Protein AF-A0A7G5FBU0-F1 (afdb_monomer)

Sequence (137 aa):
MTFTPPPHTMQRLDTTRAMTDPTDADSITGAHLRALREAFGMSAKDLADFLACSLRVVQRWEATTAPAWAVVELDTLTNDSLAWLEKLDQHSGTVPMWRDGFHISQDGRQLPASWWRMLVGHAMLTNPELVPEWVEP

Organism: NCBI:txid699041

pLDDT: mean 83.98, std 21.73, range [31.27, 98.38]

InterPro domains:
  IPR001387 Cro/C1-type, helix-turn-helix domain [cd0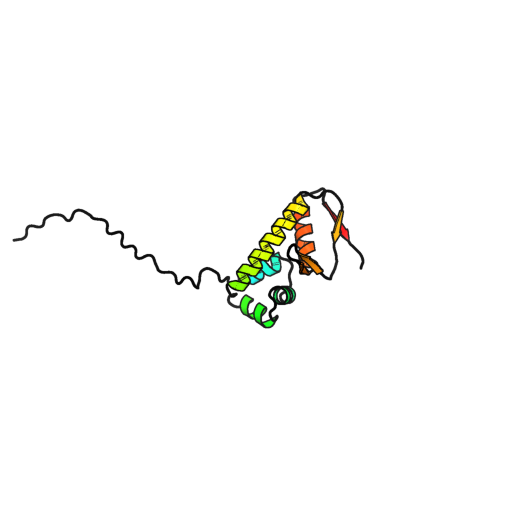0093] (33-62)
  IPR010982 Lambda repressor-like, DNA-binding domain superfamily [G3DSA:1.10.260.40] (22-88)
  IPR010982 Lambda repressor-like, DNA-binding domain superfamily [SSF47413] (28-65)

Structure (mmCIF, N/CA/C/O backbone):
data_AF-A0A7G5FBU0-F1
#
_entry.id   AF-A0A7G5FBU0-F1
#
loop_
_atom_site.group_PDB
_atom_site.id
_atom_site.type_symbol
_atom_site.label_atom_id
_atom_site.label_alt_id
_atom_site.label_comp_id
_atom_site.label_asym_id
_atom_site.label_entity_id
_atom_site.label_seq_id
_atom_site.pdbx_PDB_ins_code
_atom_site.Cartn_x
_atom_site.Cartn_y
_atom_site.Cartn_z
_atom_site.occupancy
_atom_site.B_iso_or_equiv
_atom_site.auth_seq_id
_atom_site.auth_comp_id
_atom_site.auth_asym_id
_atom_site.auth_atom_id
_atom_site.pdbx_PDB_model_num
ATOM 1 N N . MET A 1 1 ? 1.807 61.536 48.296 1.00 41.16 1 MET A N 1
ATOM 2 C CA . MET A 1 1 ? 2.682 62.110 47.253 1.00 41.16 1 MET A CA 1
ATOM 3 C C . MET A 1 1 ? 3.624 61.009 46.815 1.00 41.16 1 MET A C 1
ATOM 5 O O . MET A 1 1 ? 4.317 60.447 47.651 1.00 41.16 1 MET A O 1
ATOM 9 N N . THR A 1 2 ? 3.509 60.622 45.552 1.00 34.88 2 THR A N 1
ATOM 10 C CA . THR A 1 2 ? 4.061 59.399 44.959 1.00 34.88 2 THR A CA 1
ATOM 11 C C . THR A 1 2 ? 5.344 59.742 44.213 1.00 34.88 2 THR A C 1
ATOM 13 O O . THR A 1 2 ? 5.363 60.739 43.494 1.00 34.88 2 THR A O 1
ATOM 16 N N . PHE A 1 3 ? 6.385 58.919 44.335 1.00 31.27 3 PHE A N 1
ATOM 17 C CA . PHE A 1 3 ? 7.497 58.928 43.388 1.00 31.27 3 PHE A CA 1
ATOM 18 C C . PHE A 1 3 ? 7.881 57.484 43.057 1.00 31.27 3 PHE A C 1
ATOM 20 O O . PHE A 1 3 ? 8.255 56.706 43.932 1.00 31.27 3 PHE A O 1
ATOM 27 N N . THR A 1 4 ? 7.704 57.136 41.787 1.00 40.53 4 THR A N 1
ATOM 28 C CA . THR A 1 4 ? 7.900 55.809 41.196 1.00 40.53 4 THR A CA 1
ATOM 29 C C . THR A 1 4 ? 9.234 55.802 40.445 1.00 40.53 4 THR A C 1
ATOM 31 O O . THR A 1 4 ? 9.440 56.708 39.637 1.00 40.53 4 THR A O 1
ATOM 34 N N . PRO A 1 5 ? 10.128 54.814 40.623 1.00 38.09 5 PRO A N 1
ATOM 35 C CA . PRO A 1 5 ? 11.206 54.564 39.671 1.00 38.09 5 PRO A CA 1
ATOM 36 C C . PRO A 1 5 ? 10.755 53.558 38.587 1.00 38.09 5 PRO A C 1
ATOM 38 O O . PRO A 1 5 ? 9.865 52.742 38.842 1.00 38.09 5 PRO A O 1
ATOM 41 N N . PRO A 1 6 ? 11.329 53.598 37.369 1.00 34.88 6 PRO A N 1
ATOM 42 C CA . PRO A 1 6 ? 10.873 52.769 36.258 1.00 34.88 6 PRO A CA 1
ATOM 43 C C . PRO A 1 6 ? 11.357 51.319 36.426 1.00 34.88 6 PRO A C 1
ATOM 45 O O . PRO A 1 6 ? 12.521 51.107 36.777 1.00 34.88 6 PRO A O 1
ATOM 48 N N . PRO A 1 7 ? 10.529 50.298 36.146 1.00 38.50 7 PRO A N 1
ATOM 49 C CA . PRO A 1 7 ? 11.031 48.939 36.069 1.00 38.50 7 PRO A CA 1
ATOM 50 C C . PRO A 1 7 ? 11.778 48.770 34.744 1.00 38.50 7 PRO A C 1
ATOM 52 O O . PRO A 1 7 ? 11.190 48.819 33.664 1.00 38.50 7 PRO A O 1
ATOM 55 N N . HIS A 1 8 ? 13.092 48.561 34.831 1.00 37.12 8 HIS A N 1
ATOM 56 C CA . HIS A 1 8 ? 13.850 47.978 33.736 1.00 37.12 8 HIS A CA 1
ATOM 57 C C . HIS A 1 8 ? 13.212 46.636 33.375 1.00 37.12 8 HIS A C 1
ATOM 59 O O . HIS A 1 8 ? 13.109 45.738 34.212 1.00 37.12 8 HIS A O 1
ATOM 65 N N . THR A 1 9 ? 12.771 46.532 32.125 1.00 39.50 9 THR A N 1
ATOM 66 C CA . THR A 1 9 ? 12.298 45.317 31.471 1.00 39.50 9 THR A CA 1
ATOM 67 C C . THR A 1 9 ? 13.347 44.214 31.604 1.00 39.50 9 THR A C 1
ATOM 69 O O . THR A 1 9 ? 14.239 44.087 30.772 1.00 39.50 9 THR A O 1
ATOM 72 N N . MET A 1 10 ? 13.245 43.393 32.646 1.00 34.38 10 MET A N 1
ATOM 73 C CA . MET A 1 10 ? 13.740 42.028 32.580 1.00 34.38 10 MET A CA 1
ATOM 74 C C . MET A 1 10 ? 12.618 41.204 31.964 1.00 34.38 10 MET A C 1
ATOM 76 O O . MET A 1 10 ? 11.625 40.903 32.625 1.00 34.38 10 MET A O 1
ATOM 80 N N . GLN A 1 11 ? 12.762 40.883 30.677 1.00 42.69 11 GLN A N 1
ATOM 81 C CA . GLN A 1 11 ? 12.019 39.799 30.046 1.00 42.69 11 GLN A CA 1
ATOM 82 C C . GLN A 1 11 ? 12.241 38.536 30.884 1.00 42.69 11 GLN A C 1
ATOM 84 O O . GLN A 1 11 ? 13.253 37.850 30.752 1.00 42.69 11 GLN A O 1
ATOM 89 N N . ARG A 1 12 ? 11.282 38.218 31.755 1.00 32.84 12 ARG A N 1
ATOM 90 C CA . ARG A 1 12 ? 11.051 36.830 32.121 1.00 32.84 12 ARG A CA 1
ATOM 91 C C . ARG A 1 12 ? 10.601 36.147 30.841 1.00 32.84 12 ARG A C 1
ATOM 93 O O . ARG A 1 12 ? 9.551 36.468 30.292 1.00 32.84 12 ARG A O 1
ATOM 100 N N . LEU A 1 13 ? 11.431 35.235 30.351 1.00 34.69 13 LEU A N 1
ATOM 101 C CA . LEU A 1 13 ? 10.971 34.137 29.521 1.00 34.69 13 LEU A CA 1
ATOM 102 C C . LEU A 1 13 ? 9.968 33.358 30.374 1.00 34.69 13 LEU A C 1
ATOM 104 O O . LEU A 1 13 ? 10.341 32.405 31.059 1.00 34.69 13 LEU A O 1
ATOM 108 N N . ASP A 1 14 ? 8.707 33.787 30.366 1.00 34.66 14 ASP A N 1
ATOM 109 C CA . ASP A 1 14 ? 7.595 32.945 30.774 1.00 34.66 14 ASP A CA 1
ATOM 110 C C . ASP A 1 14 ? 7.507 31.831 29.734 1.00 34.66 14 ASP A C 1
ATOM 112 O O . ASP A 1 14 ? 6.760 31.860 28.761 1.00 34.66 14 ASP A O 1
ATOM 116 N N . THR A 1 15 ? 8.363 30.836 29.951 1.00 45.75 15 THR A N 1
ATOM 117 C CA . THR A 1 15 ? 8.292 29.517 29.348 1.00 45.75 15 THR A CA 1
ATOM 118 C C . THR A 1 15 ? 7.085 28.827 29.964 1.00 45.75 15 THR A C 1
ATOM 120 O O . THR A 1 15 ? 7.207 27.870 30.719 1.00 45.75 15 THR A O 1
ATOM 123 N N . THR A 1 16 ? 5.885 29.294 29.636 1.00 40.53 16 THR A N 1
ATOM 124 C CA . THR A 1 16 ? 4.743 28.387 29.561 1.00 40.53 16 THR A CA 1
ATOM 125 C C . THR A 1 16 ? 4.838 27.719 28.202 1.00 40.53 16 THR A C 1
ATOM 127 O O . THR A 1 16 ? 4.106 28.003 27.260 1.00 40.53 16 THR A O 1
ATOM 130 N N . ARG A 1 17 ? 5.828 26.822 28.102 1.00 38.44 17 ARG A N 1
ATOM 131 C CA . ARG A 1 17 ? 5.814 25.741 27.128 1.00 38.44 17 ARG A CA 1
ATOM 132 C C . ARG A 1 17 ? 4.491 25.037 27.387 1.00 38.44 17 ARG A C 1
ATOM 134 O O . ARG A 1 17 ? 4.332 24.426 28.441 1.00 38.44 17 ARG A O 1
ATOM 141 N N . ALA A 1 18 ? 3.530 25.227 26.485 1.00 43.53 18 ALA A N 1
ATOM 142 C CA . ALA A 1 18 ? 2.346 24.396 26.434 1.00 43.53 18 ALA A CA 1
ATOM 143 C C . ALA A 1 18 ? 2.863 22.960 26.456 1.00 43.53 18 ALA A C 1
ATOM 145 O O . ALA A 1 18 ? 3.554 22.511 25.542 1.00 43.53 18 ALA A O 1
ATOM 146 N N . MET A 1 19 ? 2.659 22.311 27.594 1.00 37.72 19 MET A N 1
ATOM 147 C CA . MET A 1 19 ? 2.971 20.918 27.801 1.00 37.72 19 MET A CA 1
ATOM 148 C C . MET A 1 19 ? 1.884 20.173 27.036 1.00 37.72 19 MET A C 1
ATOM 150 O O . MET A 1 19 ? 0.861 19.803 27.598 1.00 37.72 19 MET A O 1
ATOM 154 N N . THR A 1 20 ? 2.055 20.085 25.716 1.00 43.06 20 THR A N 1
ATOM 155 C CA . THR A 1 20 ? 1.389 19.074 24.905 1.00 43.06 20 THR A CA 1
ATOM 156 C C . THR A 1 20 ? 1.778 17.740 25.510 1.00 43.06 20 THR A C 1
ATOM 158 O O . THR A 1 20 ? 2.958 17.386 25.547 1.00 43.06 20 THR A O 1
ATOM 161 N N . ASP A 1 21 ? 0.778 17.072 26.066 1.00 36.69 21 ASP A N 1
ATOM 162 C CA . ASP A 1 21 ? 0.826 15.673 26.446 1.00 36.69 21 ASP A CA 1
ATOM 163 C C . ASP A 1 21 ? 1.511 14.884 25.307 1.00 36.69 21 ASP A C 1
ATOM 165 O O . ASP A 1 21 ? 1.069 14.982 24.158 1.00 36.69 21 ASP A O 1
ATOM 169 N N . PRO A 1 22 ? 2.618 14.161 25.559 1.00 42.47 22 PRO A N 1
ATOM 170 C CA . PRO A 1 22 ? 3.365 13.450 24.519 1.00 42.47 22 PRO A CA 1
ATOM 171 C C . PRO A 1 22 ? 2.590 12.268 23.909 1.00 42.47 22 PRO A C 1
ATOM 173 O O . PRO A 1 22 ? 3.140 11.533 23.098 1.00 42.47 22 PRO A O 1
ATOM 176 N N . THR A 1 23 ? 1.322 12.081 24.278 1.00 45.81 23 THR A N 1
ATOM 177 C CA . THR A 1 23 ? 0.481 10.971 23.823 1.00 45.81 23 THR A CA 1
ATOM 178 C C . THR A 1 23 ? -0.312 11.284 22.538 1.00 45.81 23 THR A C 1
ATOM 180 O O . THR A 1 23 ? -0.803 10.361 21.895 1.00 45.81 23 THR A O 1
ATOM 183 N N . ASP A 1 24 ? -0.402 12.555 22.119 1.00 45.69 24 ASP A N 1
ATOM 184 C CA . ASP A 1 24 ? -1.209 12.985 20.954 1.00 45.69 24 ASP A CA 1
ATOM 185 C C . ASP A 1 24 ? -0.414 13.154 19.643 1.00 45.69 24 ASP A C 1
ATOM 187 O O . ASP A 1 24 ? -1.004 13.378 18.587 1.00 45.69 24 ASP A O 1
ATOM 191 N N . ALA A 1 25 ? 0.918 13.051 19.679 1.00 51.44 25 ALA A N 1
ATOM 192 C CA . ALA A 1 25 ? 1.768 13.412 18.540 1.00 51.44 25 ALA A CA 1
ATOM 193 C C . ALA A 1 25 ? 1.814 12.371 17.402 1.00 51.44 25 ALA A C 1
ATOM 195 O O . ALA A 1 25 ? 2.187 12.728 16.289 1.00 51.44 25 ALA A O 1
ATOM 196 N N . ASP A 1 26 ? 1.380 11.130 17.647 1.00 68.94 26 ASP A N 1
ATOM 197 C CA . ASP A 1 26 ? 1.646 10.008 16.732 1.00 68.94 26 ASP A CA 1
ATOM 198 C C . ASP A 1 26 ? 0.379 9.311 16.206 1.00 68.94 26 ASP A C 1
ATOM 200 O O . ASP A 1 26 ? 0.466 8.285 15.540 1.00 68.94 26 ASP A O 1
ATOM 204 N N . SER A 1 27 ? -0.821 9.825 16.497 1.00 78.81 27 SER A N 1
ATOM 205 C CA . SER A 1 27 ? -2.075 9.258 15.975 1.00 78.81 27 SER A CA 1
ATOM 206 C C . SER A 1 27 ? -2.543 9.995 14.716 1.00 78.81 27 SER A C 1
ATOM 208 O O . SER A 1 27 ? -2.529 11.224 14.665 1.00 78.81 27 SER A O 1
ATOM 210 N N . ILE A 1 28 ? -2.985 9.260 13.689 1.00 92.06 28 ILE A N 1
ATOM 211 C CA . ILE A 1 28 ? -3.581 9.855 12.481 1.00 92.06 28 ILE A CA 1
ATOM 212 C C . ILE A 1 28 ? -5.100 9.710 12.483 1.00 92.06 28 ILE A C 1
ATOM 214 O O . ILE A 1 28 ? -5.664 8.748 13.017 1.00 92.06 28 ILE A O 1
ATOM 218 N N . THR A 1 29 ? -5.777 10.658 11.835 1.00 95.94 29 THR A N 1
ATOM 219 C CA . THR A 1 29 ? -7.226 10.582 11.631 1.00 95.94 29 THR A CA 1
ATOM 220 C C . THR A 1 29 ? -7.585 9.380 10.762 1.00 95.94 29 THR A C 1
ATOM 222 O O . THR A 1 29 ? -6.811 8.947 9.907 1.00 95.94 29 THR A O 1
ATOM 225 N N . GLY A 1 30 ? -8.798 8.860 10.929 1.00 96.25 30 GLY A N 1
ATOM 226 C CA . GLY A 1 30 ? -9.287 7.746 10.124 1.00 96.25 30 GLY A CA 1
ATOM 227 C C . GLY A 1 30 ? -9.325 8.041 8.622 1.00 96.25 30 GLY A C 1
ATOM 228 O O . GLY A 1 30 ? -9.014 7.171 7.810 1.00 96.25 30 GLY A O 1
ATOM 229 N N . ALA A 1 31 ? -9.607 9.292 8.244 1.00 96.75 31 ALA A N 1
ATOM 230 C CA . ALA A 1 31 ? -9.543 9.735 6.853 1.00 96.75 31 ALA A CA 1
ATOM 231 C C . ALA A 1 31 ? -8.112 9.676 6.291 1.00 96.75 31 ALA A C 1
ATOM 233 O O . ALA A 1 31 ? -7.921 9.234 5.160 1.00 96.75 31 ALA A O 1
ATOM 234 N N . HIS A 1 32 ? -7.112 10.071 7.087 1.00 96.00 32 HIS A N 1
ATOM 235 C CA . HIS A 1 32 ? -5.704 9.951 6.710 1.00 96.00 32 HIS A CA 1
ATOM 236 C C . HIS A 1 32 ? -5.321 8.471 6.552 1.00 96.00 32 HIS A C 1
ATOM 238 O O . HIS A 1 32 ? -4.800 8.090 5.506 1.00 96.00 32 HIS A O 1
ATOM 244 N N . LEU A 1 33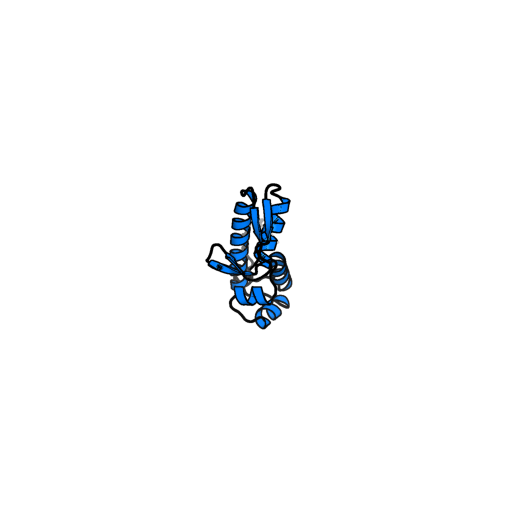 ? -5.656 7.618 7.529 1.00 96.94 33 LEU A N 1
ATOM 245 C CA . LEU A 1 33 ? -5.404 6.173 7.459 1.00 96.94 33 LEU A CA 1
ATOM 246 C C . LEU A 1 33 ? -5.967 5.561 6.169 1.00 96.94 33 LEU A C 1
ATOM 248 O O . LEU A 1 33 ? -5.272 4.833 5.460 1.00 96.94 33 LEU A O 1
ATOM 252 N N . ARG A 1 34 ? -7.222 5.888 5.854 1.00 98.06 34 ARG A N 1
ATOM 253 C CA . ARG A 1 34 ? -7.894 5.415 4.646 1.00 98.06 34 ARG A CA 1
ATOM 254 C C . ARG A 1 34 ? -7.186 5.875 3.375 1.00 98.06 34 ARG A C 1
ATOM 256 O O . ARG A 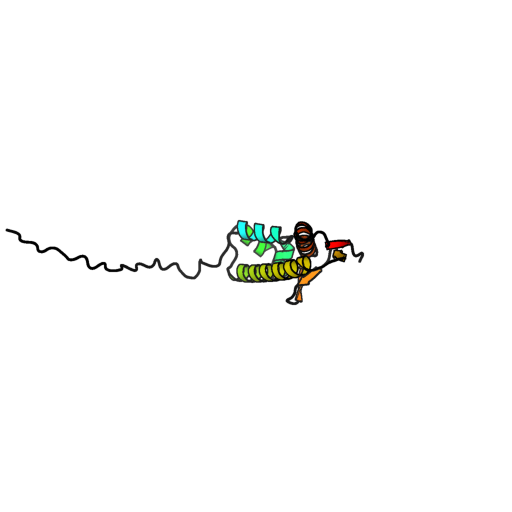1 34 ? -7.008 5.070 2.464 1.00 98.06 34 ARG A O 1
ATOM 263 N N . ALA A 1 35 ? -6.777 7.141 3.321 1.00 96.88 35 ALA A N 1
ATOM 264 C CA . ALA A 1 35 ? -6.057 7.686 2.178 1.00 96.88 35 ALA A CA 1
ATOM 265 C C . ALA A 1 35 ? -4.712 6.976 1.964 1.00 96.88 35 ALA A C 1
ATOM 267 O O . ALA A 1 35 ? -4.422 6.579 0.839 1.00 96.88 35 ALA A O 1
ATOM 268 N N . LEU A 1 36 ? -3.932 6.742 3.028 1.00 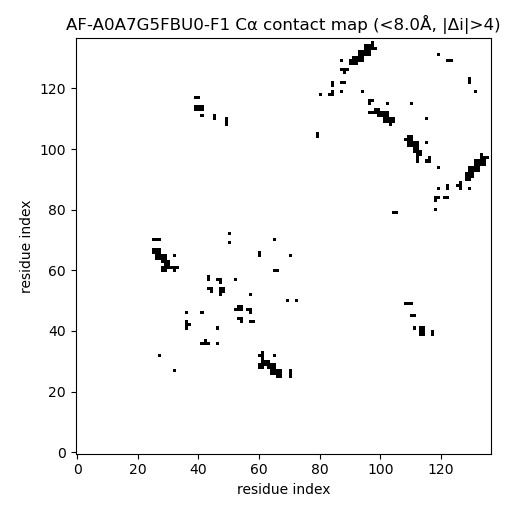95.56 36 LEU A N 1
ATOM 269 C CA . LEU A 1 36 ? -2.676 5.984 2.940 1.00 95.56 36 LEU A CA 1
ATOM 270 C C . LEU A 1 36 ? -2.917 4.560 2.445 1.00 95.56 36 LEU A C 1
ATOM 272 O O . LEU A 1 36 ? -2.256 4.104 1.516 1.00 95.56 36 LEU A O 1
ATOM 276 N N . ARG A 1 37 ? -3.909 3.866 3.011 1.00 97.12 37 ARG A N 1
ATOM 277 C CA . ARG A 1 37 ? -4.264 2.511 2.584 1.00 97.12 37 ARG A CA 1
ATOM 278 C C . ARG A 1 37 ? -4.579 2.441 1.089 1.00 97.12 37 ARG A C 1
ATOM 280 O O . ARG A 1 37 ? -4.101 1.549 0.390 1.00 97.12 37 ARG A O 1
ATOM 287 N N . GLU A 1 38 ? -5.422 3.352 0.613 1.00 97.69 38 GLU A N 1
ATOM 288 C CA . GLU A 1 38 ? -5.830 3.401 -0.791 1.00 97.69 38 GLU A CA 1
ATOM 289 C C . GLU A 1 38 ? -4.659 3.799 -1.699 1.00 97.69 38 GLU A C 1
ATOM 291 O O . GLU A 1 38 ? -4.506 3.210 -2.768 1.00 97.69 38 GLU A O 1
ATOM 296 N N . ALA A 1 39 ? -3.784 4.705 -1.247 1.00 95.44 39 ALA A N 1
ATOM 297 C CA . ALA A 1 39 ? -2.553 5.065 -1.948 1.00 95.44 39 ALA A CA 1
ATOM 298 C C . ALA A 1 39 ? -1.596 3.871 -2.102 1.00 95.44 39 ALA A C 1
ATOM 300 O O . ALA A 1 39 ? -0.980 3.720 -3.152 1.00 95.44 39 ALA A O 1
ATOM 301 N N . PHE A 1 40 ? -1.538 2.969 -1.118 1.00 95.38 40 PHE A N 1
ATOM 302 C CA . PHE A 1 40 ? -0.785 1.715 -1.223 1.00 95.38 40 PHE A CA 1
ATOM 303 C C . PHE A 1 40 ? -1.470 0.637 -2.078 1.00 95.38 40 PHE A C 1
ATOM 305 O O . PHE A 1 40 ? -0.956 -0.473 -2.199 1.00 95.38 40 PHE A O 1
ATOM 312 N N . GLY A 1 41 ? -2.636 0.919 -2.669 1.00 95.75 41 GLY A N 1
ATOM 313 C CA . GLY A 1 41 ? -3.395 -0.057 -3.450 1.00 95.75 41 GLY A CA 1
ATOM 314 C C . GLY A 1 41 ? -3.992 -1.186 -2.603 1.00 95.75 41 GLY A C 1
ATOM 315 O O . GLY A 1 41 ? -4.273 -2.262 -3.129 1.00 95.75 41 GLY A O 1
ATOM 316 N N . MET A 1 42 ? -4.175 -0.979 -1.298 1.00 97.12 42 MET A N 1
ATOM 317 C CA . MET A 1 42 ? -4.632 -2.009 -0.364 1.00 97.12 42 MET A CA 1
ATOM 318 C C . MET A 1 42 ? -6.139 -1.907 -0.095 1.00 97.12 42 MET A C 1
ATOM 320 O O . MET A 1 42 ? -6.702 -0.822 0.083 1.00 97.12 42 MET A O 1
ATOM 324 N N . SER A 1 43 ? -6.815 -3.050 0.014 1.00 97.50 43 SER A N 1
ATOM 325 C CA . SER A 1 43 ? -8.150 -3.113 0.610 1.00 97.50 43 SER A CA 1
ATOM 326 C C . SER A 1 43 ? -8.069 -3.004 2.137 1.00 97.50 43 SER A C 1
ATOM 328 O O . SER A 1 43 ? -7.021 -3.237 2.742 1.00 97.50 43 SER A O 1
ATOM 330 N N . ALA A 1 44 ? -9.187 -2.688 2.799 1.00 97.81 44 ALA A N 1
ATOM 331 C CA . ALA A 1 44 ? -9.249 -2.684 4.267 1.00 97.81 44 ALA A CA 1
ATOM 332 C C . ALA A 1 44 ? -8.887 -4.049 4.877 1.00 97.81 44 ALA A C 1
ATOM 334 O O . ALA A 1 44 ? -8.376 -4.103 5.994 1.00 97.81 44 ALA A O 1
ATOM 335 N N . LYS A 1 45 ? -9.131 -5.145 4.143 1.00 97.69 45 LYS A N 1
ATOM 336 C CA . LYS A 1 45 ? -8.720 -6.485 4.560 1.00 97.69 45 LYS A CA 1
ATOM 337 C C . LYS A 1 45 ? -7.202 -6.640 4.473 1.00 97.69 45 LYS A C 1
ATOM 339 O O . LYS A 1 45 ? -6.612 -7.098 5.440 1.00 97.69 45 LYS A O 1
ATOM 344 N N . ASP A 1 46 ? -6.586 -6.206 3.376 1.00 97.25 46 ASP A N 1
ATOM 345 C CA . ASP A 1 46 ? -5.131 -6.309 3.207 1.00 97.25 46 ASP A CA 1
ATOM 346 C C . ASP A 1 46 ? -4.394 -5.509 4.284 1.00 97.25 46 ASP A C 1
ATOM 348 O O . ASP A 1 46 ? -3.410 -5.982 4.842 1.00 97.25 46 ASP A O 1
ATOM 352 N N . LEU A 1 47 ? -4.894 -4.314 4.629 1.00 96.94 47 LEU A N 1
ATOM 353 C CA . LEU A 1 47 ? -4.314 -3.531 5.721 1.00 96.94 47 LEU A CA 1
ATOM 354 C C . LEU A 1 47 ? -4.481 -4.229 7.075 1.00 96.94 47 LEU A C 1
ATOM 356 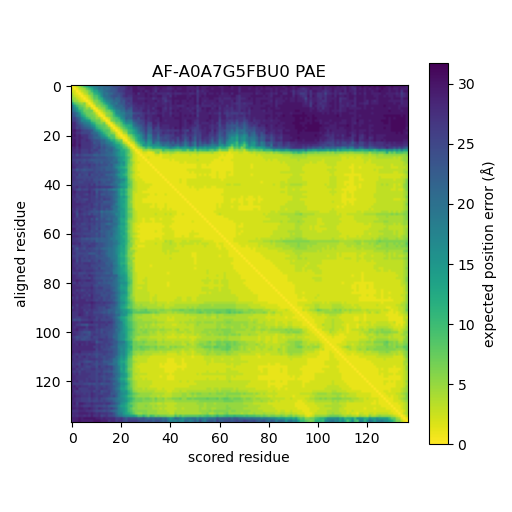O O . LEU A 1 47 ? -3.582 -4.179 7.909 1.00 96.94 47 LEU A O 1
ATOM 360 N N . ALA A 1 48 ? -5.622 -4.879 7.308 1.00 97.31 48 ALA A N 1
ATOM 361 C CA . ALA A 1 48 ? -5.846 -5.635 8.534 1.00 97.31 48 ALA A CA 1
ATOM 362 C C . ALA A 1 48 ? -4.878 -6.822 8.644 1.00 97.31 48 ALA A C 1
ATOM 364 O O . ALA A 1 48 ? -4.282 -7.014 9.702 1.00 97.31 48 ALA A O 1
ATOM 365 N N . ASP A 1 49 ? -4.680 -7.558 7.546 1.00 95.12 49 ASP A N 1
ATOM 366 C CA . ASP A 1 49 ? -3.720 -8.659 7.469 1.00 95.12 49 ASP A CA 1
ATOM 367 C C . ASP A 1 49 ? -2.284 -8.147 7.708 1.00 95.12 49 ASP A C 1
ATOM 369 O O . ASP A 1 49 ? -1.558 -8.719 8.519 1.00 95.12 49 ASP A O 1
ATOM 373 N N . PHE A 1 50 ? -1.901 -7.027 7.081 1.00 94.56 50 PHE A N 1
ATOM 374 C CA . PHE A 1 50 ? -0.590 -6.386 7.251 1.00 94.56 50 PHE A CA 1
ATOM 375 C C . PHE A 1 50 ? -0.326 -5.930 8.694 1.00 94.56 50 PHE A C 1
ATOM 377 O O . PHE A 1 50 ? 0.746 -6.185 9.238 1.00 94.56 50 PHE A O 1
ATOM 384 N N . LEU A 1 51 ? -1.315 -5.3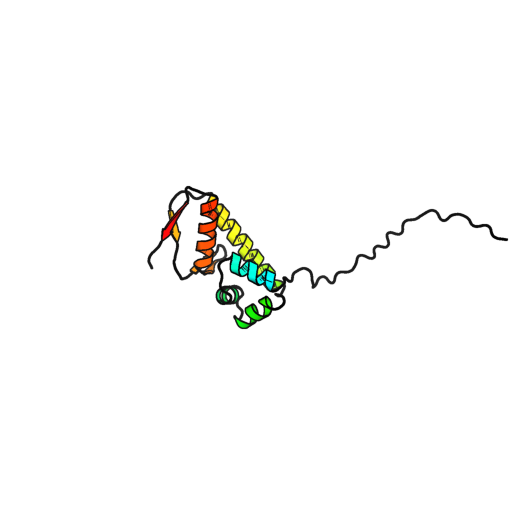00 9.338 1.00 94.50 51 LEU A N 1
ATOM 385 C CA . LEU A 1 51 ? -1.237 -4.840 10.731 1.00 94.50 51 LEU A CA 1
ATOM 386 C C . LEU A 1 51 ? -1.532 -5.950 11.756 1.00 94.50 51 LEU A C 1
ATOM 388 O O . LEU A 1 51 ? -1.672 -5.659 12.945 1.00 94.50 51 LEU A O 1
ATOM 392 N N . ALA A 1 52 ? -1.692 -7.200 11.307 1.00 94.62 52 ALA A N 1
ATOM 393 C CA . ALA A 1 52 ? -2.032 -8.356 12.134 1.00 94.62 52 ALA A CA 1
ATOM 394 C C . ALA A 1 52 ? -3.238 -8.119 13.072 1.00 94.62 52 ALA A C 1
ATOM 396 O O . ALA A 1 52 ? -3.245 -8.522 14.238 1.00 94.62 52 ALA A O 1
ATOM 397 N N . CYS A 1 53 ? -4.285 -7.460 12.569 1.00 96.75 53 CYS A N 1
ATOM 398 C CA . CYS A 1 53 ? -5.511 -7.196 13.317 1.00 96.75 53 CYS A CA 1
ATOM 399 C C . CYS A 1 53 ? -6.766 -7.563 12.510 1.00 96.75 53 CYS A C 1
ATOM 401 O O . CYS A 1 53 ? -6.706 -8.016 11.373 1.00 96.75 53 CYS A O 1
ATOM 403 N N . SER A 1 54 ? -7.949 -7.429 13.116 1.00 98.06 54 SER A N 1
ATOM 404 C CA . SER A 1 54 ? -9.199 -7.767 12.421 1.00 98.06 54 SER A CA 1
ATOM 405 C C . SER A 1 54 ? -9.666 -6.643 11.489 1.00 98.06 54 SER A C 1
ATOM 407 O O . SER A 1 54 ? -9.532 -5.464 11.819 1.00 98.06 54 SER A O 1
ATOM 409 N N . LEU A 1 55 ? -10.350 -6.989 10.393 1.00 98.38 55 LEU A N 1
ATOM 410 C CA . LEU A 1 55 ? -10.981 -6.017 9.484 1.00 98.38 55 LEU A CA 1
ATOM 411 C C . LEU A 1 55 ? -11.858 -4.991 10.225 1.00 98.38 55 LEU A C 1
ATOM 413 O O . LEU A 1 55 ? -11.832 -3.800 9.922 1.00 98.38 55 LEU A O 1
ATOM 417 N N . ARG A 1 56 ? -12.609 -5.442 11.237 1.00 98.31 56 ARG A N 1
ATOM 418 C CA . ARG A 1 56 ? -13.482 -4.574 12.041 1.00 98.31 56 ARG A CA 1
ATOM 419 C C . ARG A 1 56 ? -12.697 -3.503 12.802 1.00 98.31 56 ARG A C 1
ATOM 421 O O . ARG A 1 56 ? -13.216 -2.411 13.019 1.00 98.31 56 ARG A O 1
ATOM 428 N N . VAL A 1 57 ? -11.472 -3.815 13.225 1.00 98.19 57 VAL A N 1
ATOM 429 C CA . VAL A 1 57 ? -10.587 -2.871 13.918 1.00 98.19 57 VAL A CA 1
ATOM 430 C C . VAL A 1 57 ? -10.125 -1.781 12.954 1.00 98.19 57 VAL A C 1
ATOM 432 O O . VAL A 1 57 ? -10.304 -0.607 13.268 1.00 98.19 57 VAL A O 1
ATOM 435 N N . VAL A 1 58 ? -9.661 -2.149 11.756 1.00 98.06 58 VAL A N 1
ATOM 436 C CA . VAL A 1 58 ? -9.275 -1.180 10.715 1.00 98.06 58 VAL A CA 1
ATOM 437 C C . VAL A 1 58 ? -10.450 -0.286 10.323 1.00 98.06 58 VAL A C 1
ATOM 439 O O . VAL A 1 58 ? -10.328 0.933 10.351 1.00 98.06 58 VAL A O 1
ATOM 442 N N . GLN A 1 59 ? -11.620 -0.867 10.041 1.00 98.19 59 GLN A N 1
ATOM 443 C CA . GLN A 1 59 ? -12.819 -0.098 9.681 1.00 98.19 59 GLN A CA 1
ATOM 444 C C . GLN A 1 59 ? -13.237 0.886 10.779 1.00 98.19 59 GLN A C 1
ATOM 446 O O . GLN A 1 59 ? -13.687 1.993 10.490 1.00 98.19 59 GLN A O 1
ATOM 451 N N . ARG A 1 60 ? -13.084 0.494 12.050 1.00 98.06 60 ARG A N 1
ATOM 452 C CA . ARG A 1 60 ? -13.325 1.395 13.177 1.00 98.06 60 ARG A CA 1
ATOM 453 C C . ARG A 1 60 ? -12.321 2.545 13.181 1.00 98.06 60 ARG A C 1
ATOM 455 O O . ARG A 1 60 ? -12.745 3.681 13.349 1.00 98.06 60 ARG A O 1
ATOM 462 N N . TRP A 1 61 ? -11.029 2.269 13.003 1.00 97.88 61 TRP A N 1
ATOM 463 C CA . TRP A 1 61 ? -9.999 3.311 12.970 1.00 97.88 61 TRP A CA 1
ATOM 464 C C . TRP A 1 61 ? -10.189 4.282 11.808 1.00 97.88 61 TRP A C 1
ATOM 466 O O . TRP A 1 61 ? -10.062 5.482 12.020 1.00 97.88 61 TRP A O 1
ATOM 476 N N . GLU A 1 62 ? -10.585 3.804 10.626 1.00 97.38 62 GLU A N 1
ATOM 477 C CA . GLU A 1 62 ? -10.908 4.665 9.477 1.00 97.38 62 GLU A CA 1
ATOM 478 C C . GLU A 1 62 ? -12.102 5.598 9.730 1.00 97.38 62 GLU A C 1
ATOM 480 O O . GLU A 1 62 ? -12.194 6.665 9.124 1.00 97.38 62 GLU A O 1
ATOM 485 N N . ALA A 1 63 ? -13.006 5.227 10.639 1.00 96.94 63 ALA A N 1
ATOM 486 C CA . ALA A 1 63 ? -14.113 6.077 11.070 1.00 96.94 63 ALA A CA 1
ATOM 487 C C . ALA A 1 63 ? -13.742 7.018 12.231 1.00 96.94 63 ALA A C 1
ATOM 489 O O . ALA A 1 63 ? -14.510 7.931 12.537 1.00 96.94 63 ALA A O 1
ATOM 490 N N . THR A 1 64 ? -12.608 6.791 12.900 1.00 96.00 64 THR A N 1
ATOM 491 C CA . THR A 1 64 ? -12.176 7.573 14.064 1.00 96.00 64 THR A CA 1
ATOM 492 C C . THR A 1 64 ? -10.714 8.007 13.941 1.00 96.00 64 THR A C 1
ATOM 494 O O . THR A 1 64 ? -10.409 8.977 13.249 1.00 96.00 64 THR A O 1
ATOM 497 N N . THR A 1 65 ? -9.818 7.286 14.606 1.00 96.12 65 THR A N 1
ATOM 498 C CA . THR A 1 65 ? -8.398 7.585 14.778 1.00 96.12 65 THR A CA 1
ATOM 499 C C . THR A 1 65 ? -7.668 6.253 14.887 1.00 96.12 65 THR A C 1
ATOM 501 O O . THR A 1 65 ? -8.160 5.330 15.550 1.00 96.12 65 THR A O 1
ATOM 504 N N . ALA A 1 66 ? -6.514 6.156 14.235 1.00 94.50 66 ALA A N 1
ATOM 505 C CA . ALA A 1 66 ? -5.631 5.002 14.326 1.00 94.50 66 ALA A CA 1
ATOM 506 C C . ALA A 1 66 ? -4.676 5.145 15.524 1.00 94.50 66 ALA A C 1
ATOM 508 O O . ALA A 1 66 ? -4.250 6.259 15.829 1.00 94.50 66 ALA A O 1
ATOM 509 N N . PRO A 1 67 ? -4.308 4.051 16.210 1.00 93.81 67 PRO A N 1
ATOM 510 C CA . PRO A 1 67 ? -3.306 4.111 17.266 1.00 93.81 67 PRO A CA 1
ATOM 511 C C . PRO A 1 67 ? -1.911 4.384 16.689 1.00 93.81 67 PRO A C 1
ATOM 513 O O . PRO A 1 67 ? -1.607 3.969 15.573 1.00 93.81 67 PRO A O 1
ATOM 516 N N . ALA A 1 68 ? -1.040 4.998 17.491 1.00 91.00 68 ALA A N 1
ATOM 517 C CA . ALA A 1 68 ? 0.309 5.391 17.079 1.00 91.00 68 ALA A CA 1
ATOM 518 C C . ALA A 1 68 ? 1.160 4.250 16.501 1.00 91.00 68 ALA A C 1
ATOM 520 O O . ALA A 1 68 ? 1.838 4.419 15.495 1.00 91.00 68 ALA A O 1
ATOM 521 N N . TRP A 1 69 ? 1.081 3.046 17.072 1.00 92.44 69 TRP A N 1
ATOM 522 C CA . TRP A 1 69 ? 1.848 1.908 16.556 1.00 92.44 69 TRP A CA 1
ATOM 523 C C . TRP A 1 69 ? 1.449 1.521 15.123 1.00 92.44 69 TRP A C 1
ATOM 525 O O . TRP A 1 69 ? 2.294 1.062 14.364 1.00 92.44 69 TRP A O 1
ATOM 535 N N . ALA A 1 70 ? 0.187 1.728 14.728 1.00 93.00 70 ALA A N 1
ATOM 536 C CA . ALA A 1 70 ? -0.247 1.454 13.361 1.00 93.00 70 ALA A CA 1
ATOM 537 C C . ALA A 1 70 ? 0.358 2.470 12.380 1.00 93.00 70 ALA A C 1
ATOM 539 O O . ALA A 1 70 ? 0.627 2.126 11.234 1.00 93.00 70 ALA A O 1
ATOM 540 N N . VAL A 1 71 ? 0.605 3.700 12.838 1.00 91.25 71 VAL A N 1
ATOM 541 C CA . VAL A 1 71 ? 1.298 4.738 12.063 1.00 91.25 71 VAL A CA 1
ATOM 542 C C . VAL A 1 71 ? 2.756 4.348 11.834 1.00 91.25 71 VAL A C 1
ATOM 544 O O . VAL A 1 71 ? 3.207 4.375 10.698 1.00 91.25 71 VAL A O 1
ATOM 547 N N . VAL A 1 72 ? 3.449 3.852 12.864 1.00 91.69 72 VAL A N 1
ATOM 548 C CA . VAL A 1 72 ? 4.834 3.353 12.738 1.00 91.69 72 VAL A CA 1
ATOM 549 C C . VAL A 1 72 ? 4.949 2.211 11.712 1.00 91.69 72 VAL A C 1
ATOM 551 O O . VAL A 1 72 ? 5.890 2.163 10.916 1.00 91.69 72 VAL A O 1
ATOM 554 N N . GLU A 1 73 ? 3.979 1.295 11.686 1.00 92.94 73 GLU A N 1
ATOM 555 C CA . GLU A 1 73 ? 3.941 0.219 10.686 1.00 92.94 73 GLU A CA 1
ATOM 556 C C . GLU A 1 73 ? 3.700 0.747 9.262 1.00 92.94 73 GLU A C 1
ATOM 558 O O . GLU A 1 73 ? 4.306 0.262 8.304 1.00 92.94 73 GLU A O 1
ATOM 563 N N . LEU A 1 74 ? 2.856 1.770 9.110 1.00 92.56 74 LEU A N 1
ATOM 564 C CA . LEU A 1 74 ? 2.627 2.438 7.826 1.00 92.56 74 LEU A CA 1
ATOM 565 C C . LEU A 1 74 ? 3.845 3.239 7.359 1.00 92.56 74 LEU A C 1
ATOM 567 O O . LEU A 1 74 ? 4.133 3.251 6.164 1.00 92.56 74 LEU A O 1
ATOM 571 N N . ASP A 1 75 ? 4.597 3.853 8.268 1.00 92.75 75 ASP A N 1
ATOM 572 C CA . ASP A 1 75 ? 5.867 4.506 7.939 1.00 92.75 75 ASP A CA 1
ATOM 573 C C . ASP A 1 75 ? 6.890 3.481 7.442 1.00 92.75 75 ASP A C 1
ATOM 575 O O . ASP A 1 75 ? 7.610 3.720 6.472 1.00 92.75 75 ASP A O 1
ATOM 579 N N . THR A 1 76 ? 6.909 2.290 8.045 1.00 91.81 76 THR A N 1
ATOM 580 C CA . THR A 1 76 ? 7.747 1.180 7.574 1.00 91.81 76 THR A CA 1
ATOM 581 C C . THR A 1 76 ? 7.354 0.757 6.155 1.00 91.81 76 THR A C 1
ATOM 583 O O . THR A 1 76 ? 8.226 0.634 5.294 1.00 91.81 76 THR A O 1
ATOM 586 N N . LEU A 1 77 ? 6.053 0.615 5.872 1.00 93.50 77 LEU A N 1
ATOM 587 C CA . LEU A 1 77 ? 5.555 0.330 4.520 1.00 93.50 77 LEU A CA 1
ATOM 588 C C . LEU A 1 77 ? 5.882 1.453 3.525 1.00 93.50 77 LEU A C 1
ATOM 590 O O . LEU A 1 77 ? 6.201 1.183 2.366 1.00 93.50 77 LEU A O 1
ATOM 594 N N . THR A 1 78 ? 5.825 2.707 3.972 1.00 94.81 78 THR A N 1
ATOM 595 C CA . THR A 1 78 ? 6.185 3.879 3.165 1.00 94.81 78 THR A CA 1
ATOM 596 C C . THR A 1 78 ? 7.650 3.806 2.749 1.00 94.81 78 THR A C 1
ATOM 598 O O . THR A 1 78 ? 7.958 3.908 1.564 1.00 94.81 78 THR A O 1
ATOM 601 N N . ASN A 1 79 ? 8.549 3.561 3.703 1.00 93.69 79 ASN A N 1
ATOM 602 C CA . ASN A 1 79 ? 9.980 3.450 3.438 1.00 93.69 79 ASN A CA 1
ATOM 603 C C . ASN A 1 79 ? 10.309 2.265 2.516 1.00 93.69 79 ASN A C 1
ATOM 605 O O . ASN A 1 79 ? 11.105 2.422 1.592 1.00 93.69 79 ASN A O 1
ATOM 609 N N . ASP A 1 80 ? 9.665 1.109 2.712 1.00 94.12 80 ASP A N 1
ATOM 610 C CA . ASP A 1 80 ? 9.827 -0.046 1.819 1.00 94.12 80 ASP A CA 1
ATOM 611 C C . ASP A 1 80 ? 9.354 0.271 0.391 1.00 94.12 80 ASP A C 1
ATOM 613 O O . ASP A 1 80 ? 10.060 -0.001 -0.582 1.00 94.12 80 ASP A O 1
ATOM 617 N N . SER A 1 81 ? 8.198 0.930 0.265 1.00 95.31 81 SER A N 1
ATOM 618 C CA . SER A 1 81 ? 7.645 1.366 -1.023 1.00 95.31 81 SER A CA 1
ATOM 619 C C . SER A 1 81 ? 8.589 2.327 -1.749 1.00 95.31 81 SER A C 1
ATOM 621 O O . SER A 1 81 ? 8.844 2.155 -2.939 1.00 95.31 81 SER A O 1
ATOM 623 N N . LEU A 1 82 ? 9.157 3.305 -1.037 1.00 95.44 82 LEU A N 1
ATOM 624 C CA . LEU A 1 82 ? 10.132 4.246 -1.595 1.00 95.44 82 LEU A CA 1
ATOM 625 C C . LEU A 1 82 ? 11.412 3.539 -2.054 1.00 95.44 82 LEU A C 1
ATOM 627 O O . LEU A 1 82 ? 11.896 3.803 -3.152 1.00 95.44 82 LEU A O 1
ATOM 631 N N . ALA A 1 83 ? 11.927 2.600 -1.259 1.00 95.06 83 ALA A N 1
ATOM 632 C CA . ALA A 1 83 ? 13.118 1.838 -1.621 1.00 95.06 83 ALA A CA 1
ATOM 633 C C . ALA A 1 83 ? 12.888 0.941 -2.853 1.00 95.06 83 ALA A C 1
ATOM 635 O O . ALA A 1 83 ? 13.812 0.694 -3.628 1.00 95.06 83 ALA A O 1
ATOM 636 N N . TRP A 1 84 ? 11.669 0.437 -3.056 1.00 95.62 84 TRP A N 1
ATOM 637 C CA . TRP A 1 84 ? 11.303 -0.272 -4.283 1.00 95.62 84 TRP A CA 1
ATOM 638 C C . TRP A 1 84 ? 11.144 0.654 -5.487 1.00 95.62 84 TRP A C 1
ATOM 640 O O . TRP A 1 84 ? 11.599 0.292 -6.570 1.00 95.62 84 TRP A O 1
ATOM 650 N N . LEU A 1 85 ? 10.551 1.837 -5.313 1.00 96.25 85 LEU A N 1
ATOM 651 C CA . LEU A 1 85 ? 10.460 2.834 -6.384 1.00 96.25 85 LEU A CA 1
ATOM 652 C C . LEU A 1 85 ? 11.845 3.260 -6.867 1.00 96.25 85 LEU A C 1
ATOM 654 O O . LEU A 1 85 ? 12.072 3.276 -8.069 1.00 96.25 85 LEU A O 1
ATOM 658 N N . GLU A 1 86 ? 12.793 3.495 -5.958 1.00 95.81 86 GLU A N 1
ATOM 659 C CA . GLU A 1 86 ? 14.177 3.816 -6.327 1.00 95.81 86 GLU A CA 1
ATOM 660 C C . GLU A 1 86 ? 14.817 2.706 -7.179 1.00 95.81 86 GLU A C 1
ATOM 662 O O . GLU A 1 86 ? 15.481 2.984 -8.178 1.00 95.81 86 GLU A O 1
ATOM 667 N N . LYS A 1 87 ? 14.579 1.435 -6.828 1.00 95.19 87 LYS A N 1
ATOM 668 C CA . LYS A 1 87 ? 15.054 0.290 -7.621 1.00 95.19 87 LYS A CA 1
ATOM 669 C C . LYS A 1 87 ? 14.394 0.233 -8.997 1.00 95.19 87 LYS A C 1
ATOM 671 O O . LYS A 1 87 ? 15.077 -0.045 -9.976 1.00 95.19 87 LYS A O 1
ATOM 676 N N . LEU A 1 88 ? 13.085 0.478 -9.073 1.00 96.25 88 LEU A N 1
ATOM 677 C 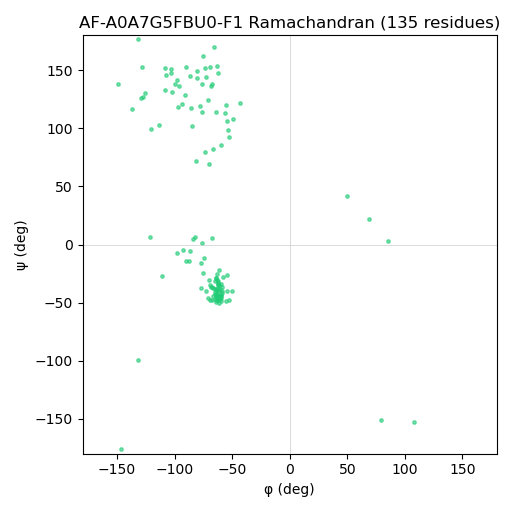CA . LEU A 1 88 ? 12.334 0.481 -10.331 1.00 96.25 88 LEU A CA 1
ATOM 678 C C . LEU A 1 88 ? 12.740 1.647 -11.240 1.00 96.25 88 LEU A C 1
ATOM 680 O O . LEU A 1 88 ? 12.835 1.457 -12.447 1.00 96.25 88 LEU A O 1
ATOM 684 N N . ASP A 1 89 ? 13.034 2.819 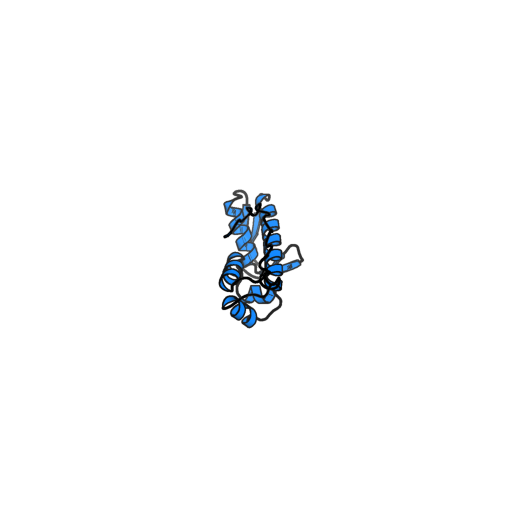-10.681 1.00 94.81 89 ASP A N 1
ATOM 685 C CA . ASP A 1 89 ? 13.520 3.983 -11.432 1.00 94.81 89 ASP A CA 1
ATOM 686 C C . ASP A 1 89 ? 14.894 3.727 -12.073 1.00 94.81 89 ASP A C 1
ATOM 688 O O . ASP A 1 89 ? 15.205 4.289 -13.120 1.00 94.81 89 ASP A O 1
ATOM 692 N N . GLN A 1 90 ? 15.710 2.860 -11.469 1.00 93.19 90 GLN A N 1
ATOM 693 C CA . GLN A 1 90 ? 17.033 2.472 -11.976 1.00 93.19 90 GLN A CA 1
ATOM 694 C C . GLN A 1 90 ? 17.004 1.216 -12.864 1.00 93.19 90 GLN A C 1
ATOM 696 O O . GLN A 1 90 ? 18.043 0.812 -13.390 1.00 93.19 90 GLN A O 1
ATOM 701 N N . HIS A 1 91 ? 15.847 0.566 -13.011 1.00 94.81 91 HIS A N 1
ATOM 702 C CA . HIS A 1 91 ? 15.713 -0.690 -13.748 1.00 94.81 91 HIS A CA 1
ATOM 703 C C . HIS A 1 91 ? 15.376 -0.442 -15.219 1.00 94.81 91 HIS A C 1
ATOM 705 O O . HIS A 1 91 ? 14.383 0.210 -15.526 1.00 94.81 91 HIS A O 1
ATOM 711 N N . SER A 1 92 ? 16.132 -1.042 -16.137 1.00 94.44 92 SER A N 1
ATOM 712 C CA . SER A 1 92 ? 15.799 -1.051 -17.568 1.00 94.44 92 SER A CA 1
ATOM 713 C C . SER A 1 92 ? 15.348 -2.450 -17.988 1.00 94.44 92 SER A C 1
ATOM 715 O O . SER A 1 92 ? 16.022 -3.441 -17.697 1.00 94.44 92 SER A O 1
ATOM 717 N N . GLY A 1 93 ? 14.235 -2.542 -18.719 1.00 95.50 93 GLY A N 1
ATOM 718 C CA . GLY A 1 93 ? 13.718 -3.804 -19.250 1.00 95.50 93 GLY A CA 1
ATOM 719 C C . GLY A 1 93 ? 12.455 -4.297 -18.549 1.00 95.50 93 GLY A C 1
ATOM 720 O O . GLY A 1 93 ? 11.642 -3.505 -18.070 1.00 95.50 93 GLY A O 1
ATOM 721 N N . THR A 1 94 ? 12.248 -5.618 -18.550 1.00 96.44 94 THR A N 1
ATOM 722 C CA . THR A 1 94 ? 10.974 -6.200 -18.118 1.00 96.44 94 THR A CA 1
ATOM 723 C C . THR A 1 94 ? 10.846 -6.297 -16.603 1.00 96.44 94 THR A C 1
ATOM 725 O O . THR A 1 94 ? 11.819 -6.576 -15.895 1.00 96.44 94 THR A O 1
ATOM 728 N N . VAL A 1 95 ? 9.627 -6.075 -16.106 1.00 95.94 95 VAL A N 1
ATOM 729 C CA . VAL A 1 95 ? 9.258 -6.254 -14.699 1.00 95.94 95 VAL A CA 1
ATOM 730 C C . VAL A 1 95 ? 8.001 -7.118 -14.599 1.00 95.94 95 VAL A C 1
ATOM 732 O O . VAL A 1 95 ? 6.981 -6.774 -15.202 1.00 95.94 95 VAL A O 1
ATOM 735 N N . PRO A 1 96 ? 8.034 -8.218 -13.827 1.00 94.19 96 PRO A N 1
ATOM 736 C CA . PRO A 1 96 ? 6.884 -9.099 -13.687 1.00 94.19 96 PRO A CA 1
ATOM 737 C C . PRO A 1 96 ? 5.737 -8.413 -12.937 1.00 94.19 96 PRO A C 1
ATOM 739 O O . PRO A 1 96 ? 5.947 -7.766 -11.913 1.00 94.19 96 PRO A O 1
ATOM 742 N N . MET A 1 97 ? 4.507 -8.599 -13.407 1.00 93.94 97 MET A N 1
ATOM 743 C CA . MET A 1 97 ? 3.273 -8.156 -12.763 1.00 93.94 97 MET A CA 1
ATOM 744 C C . MET A 1 97 ? 2.314 -9.329 -12.578 1.00 93.94 97 MET A C 1
ATOM 746 O O . MET A 1 97 ? 1.979 -10.036 -13.527 1.00 93.94 97 MET A O 1
ATOM 750 N N . TRP A 1 98 ? 1.793 -9.477 -11.363 1.00 92.31 98 TRP A N 1
ATOM 751 C CA . TRP A 1 98 ? 0.802 -10.497 -11.019 1.00 92.31 98 TRP A CA 1
ATOM 752 C C . TRP A 1 98 ? -0.601 -9.900 -10.904 1.00 92.31 98 TRP A C 1
ATOM 754 O O . TRP A 1 98 ? -0.782 -8.734 -10.528 1.00 92.31 98 TRP A O 1
ATOM 764 N N . ARG A 1 99 ? -1.625 -10.693 -11.248 1.00 89.50 99 ARG A N 1
ATOM 765 C CA . ARG A 1 99 ? -3.031 -10.267 -11.129 1.00 89.50 99 ARG A CA 1
ATOM 766 C C . ARG A 1 99 ? -3.530 -10.328 -9.688 1.00 89.50 99 ARG A C 1
ATOM 768 O O . ARG A 1 99 ? -4.300 -9.460 -9.267 1.00 89.50 99 ARG A O 1
ATOM 775 N N . ASP A 1 100 ? -3.087 -11.335 -8.968 1.00 90.38 100 ASP A N 1
ATOM 776 C CA . ASP A 1 100 ? -3.503 -11.717 -7.632 1.00 90.38 100 ASP A CA 1
ATOM 777 C C . ASP A 1 100 ? -2.313 -12.300 -6.857 1.00 90.38 100 ASP A C 1
ATOM 779 O O . ASP A 1 100 ? -1.170 -12.263 -7.315 1.00 90.38 100 ASP A O 1
ATOM 783 N N . GLY A 1 101 ? -2.573 -12.765 -5.635 1.00 90.56 101 GLY A N 1
ATOM 784 C CA . GLY A 1 101 ? -1.538 -13.255 -4.734 1.00 90.56 101 GLY A CA 1
ATOM 785 C C . GLY A 1 101 ? -0.783 -12.129 -4.030 1.00 90.56 101 GLY A C 1
ATOM 786 O O . GLY A 1 101 ? -1.337 -11.059 -3.750 1.00 90.56 101 GLY A O 1
ATOM 787 N N . PHE A 1 102 ? 0.478 -12.403 -3.709 1.00 91.19 102 PHE A N 1
ATOM 788 C CA . PHE A 1 102 ? 1.320 -11.534 -2.900 1.00 91.19 102 PHE A CA 1
ATOM 789 C C . PHE A 1 102 ? 2.664 -11.250 -3.570 1.00 91.19 102 PHE A C 1
ATOM 791 O O . PHE A 1 102 ? 3.190 -12.060 -4.331 1.00 91.19 102 PHE A O 1
ATOM 798 N N . HIS A 1 103 ? 3.230 -10.100 -3.231 1.00 90.75 103 HIS A N 1
ATOM 799 C CA . HIS A 1 103 ? 4.632 -9.774 -3.420 1.00 90.75 103 HIS A CA 1
ATOM 800 C C . HIS A 1 103 ? 5.327 -9.765 -2.057 1.00 90.75 103 HIS A C 1
ATOM 802 O O . HIS A 1 103 ? 4.686 -9.517 -1.035 1.00 90.75 103 HIS A O 1
ATOM 808 N N . ILE A 1 104 ? 6.625 -10.049 -2.034 1.00 89.38 104 ILE A N 1
ATOM 809 C CA . ILE A 1 104 ? 7.413 -10.038 -0.800 1.00 89.38 104 ILE A CA 1
ATOM 810 C C . ILE A 1 104 ? 8.126 -8.689 -0.681 1.00 89.38 104 ILE A C 1
ATOM 812 O O . ILE A 1 104 ? 8.925 -8.339 -1.548 1.00 89.38 104 ILE A O 1
ATOM 816 N N . SER A 1 105 ? 7.825 -7.930 0.373 1.00 87.75 105 SER A N 1
ATOM 817 C CA . SER A 1 105 ? 8.535 -6.690 0.728 1.00 87.75 105 SER A CA 1
ATOM 818 C C . SER A 1 105 ? 9.984 -6.968 1.137 1.00 87.75 105 SER A C 1
ATOM 820 O O . SER A 1 105 ? 10.377 -8.119 1.347 1.00 87.75 105 SER A O 1
ATOM 822 N N . GLN A 1 106 ? 10.810 -5.926 1.294 1.00 83.6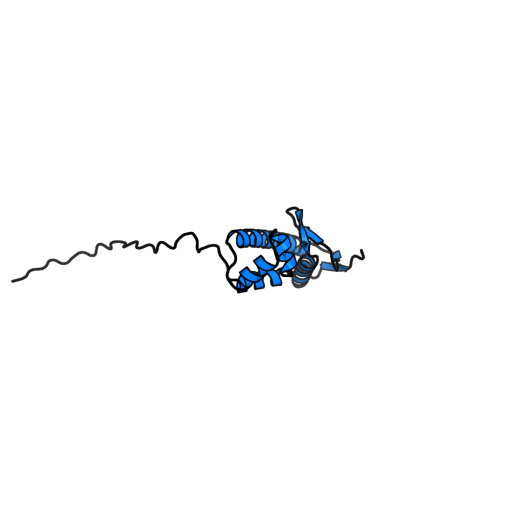2 106 GLN A N 1
ATOM 823 C CA . GLN A 1 106 ? 12.220 -6.128 1.666 1.00 83.62 106 GLN A CA 1
ATOM 824 C C . GLN A 1 106 ? 12.387 -6.760 3.051 1.00 83.62 106 GLN A C 1
ATOM 826 O O . GLN A 1 106 ? 13.352 -7.486 3.284 1.00 83.62 106 GLN A O 1
ATOM 831 N N . ASP A 1 107 ? 11.440 -6.517 3.956 1.00 84.06 107 ASP A N 1
ATOM 832 C CA . ASP A 1 107 ? 11.401 -7.105 5.296 1.00 84.06 107 ASP A CA 1
ATOM 833 C C . ASP A 1 107 ? 10.766 -8.511 5.341 1.00 84.06 107 ASP A C 1
ATOM 835 O O . ASP A 1 107 ? 10.626 -9.098 6.414 1.00 84.06 107 ASP A O 1
ATOM 839 N N . GLY A 1 108 ? 10.407 -9.080 4.185 1.00 87.19 108 GLY A N 1
ATOM 840 C CA . GLY A 1 108 ? 9.881 -10.439 4.067 1.00 87.19 108 GLY A CA 1
ATOM 841 C C . GLY A 1 108 ? 8.373 -10.573 4.291 1.00 87.19 108 GLY A C 1
ATOM 842 O O . GLY A 1 108 ? 7.859 -11.696 4.260 1.00 87.19 108 GLY A O 1
ATOM 843 N N . ARG A 1 109 ? 7.642 -9.473 4.508 1.00 89.31 109 ARG A N 1
ATOM 844 C CA . ARG A 1 109 ? 6.178 -9.508 4.628 1.00 89.31 109 ARG A CA 1
ATOM 845 C C . ARG A 1 109 ? 5.505 -9.737 3.277 1.00 89.31 109 ARG A C 1
ATOM 847 O O . ARG A 1 109 ? 6.010 -9.381 2.216 1.00 89.31 109 ARG A O 1
ATOM 854 N N . GLN A 1 110 ? 4.327 -10.351 3.330 1.00 92.31 110 GLN A N 1
ATOM 855 C CA . GLN A 1 110 ? 3.471 -10.523 2.162 1.00 92.31 110 GLN A CA 1
ATOM 856 C C . GLN A 1 110 ? 2.604 -9.277 1.988 1.00 92.31 110 GLN A C 1
ATOM 858 O O . GLN A 1 110 ? 1.777 -8.967 2.844 1.00 92.31 110 GLN A O 1
ATOM 863 N N . LEU A 1 111 ? 2.782 -8.587 0.867 1.00 95.31 111 LEU A N 1
ATOM 864 C CA . LEU A 1 111 ? 1.953 -7.464 0.442 1.00 95.31 111 LEU A CA 1
ATOM 865 C C . LEU A 1 111 ? 1.073 -7.891 -0.733 1.00 95.31 111 LEU A C 1
ATOM 867 O O . LEU A 1 111 ? 1.505 -8.707 -1.547 1.00 95.31 111 LEU A O 1
ATOM 871 N N . PRO A 1 112 ? -0.159 -7.375 -0.859 1.00 96.44 112 PRO A N 1
ATOM 872 C CA . PRO A 1 112 ? -1.043 -7.779 -1.945 1.00 96.44 112 PRO A CA 1
ATOM 873 C C . PRO A 1 112 ? -0.441 -7.405 -3.304 1.00 96.44 112 PRO A C 1
ATOM 875 O O . PRO A 1 112 ? 0.191 -6.359 -3.449 1.00 96.44 112 PRO A O 1
ATOM 878 N N . ALA A 1 113 ? -0.697 -8.205 -4.343 1.00 95.50 113 ALA A N 1
ATOM 879 C CA . ALA A 1 113 ? -0.222 -7.905 -5.699 1.00 95.50 113 ALA A CA 1
ATOM 880 C C . ALA A 1 113 ? -0.647 -6.505 -6.196 1.00 95.50 113 ALA A C 1
ATOM 882 O O . ALA A 1 113 ? 0.030 -5.902 -7.026 1.00 95.50 113 ALA A O 1
ATOM 883 N N . SER A 1 114 ? -1.753 -5.948 -5.688 1.00 97.06 114 SER A N 1
ATOM 884 C CA . SER A 1 114 ? -2.166 -4.568 -5.975 1.00 97.06 114 SER A CA 1
ATOM 885 C C . SER A 1 114 ? -1.170 -3.504 -5.508 1.00 97.06 114 SER A C 1
ATOM 887 O O . SER A 1 114 ? -1.007 -2.522 -6.226 1.00 97.06 114 SER A O 1
ATOM 889 N N . TRP A 1 115 ? -0.467 -3.712 -4.392 1.00 97.25 115 TRP A N 1
ATOM 890 C CA . TRP A 1 115 ? 0.603 -2.816 -3.944 1.00 97.25 115 TRP A CA 1
ATOM 891 C C . TRP A 1 115 ? 1.758 -2.796 -4.948 1.00 97.25 115 TRP A C 1
ATOM 893 O O . TRP A 1 115 ? 2.157 -1.730 -5.410 1.00 97.25 115 TRP A O 1
ATOM 903 N N . TRP A 1 116 ? 2.215 -3.971 -5.391 1.00 96.81 116 TRP A N 1
ATOM 904 C CA . TRP A 1 116 ? 3.287 -4.069 -6.387 1.00 96.81 116 TRP A CA 1
ATOM 905 C C . TRP A 1 116 ? 2.908 -3.390 -7.706 1.00 96.81 116 TRP A C 1
ATOM 907 O O . TRP A 1 116 ? 3.678 -2.614 -8.267 1.00 96.81 116 TRP A O 1
ATOM 917 N N . ARG A 1 117 ? 1.678 -3.620 -8.180 1.00 96.94 117 ARG A N 1
ATOM 918 C CA . ARG A 1 117 ? 1.173 -2.961 -9.392 1.00 96.94 117 ARG A CA 1
ATOM 919 C C . ARG A 1 117 ? 1.103 -1.444 -9.253 1.00 96.94 117 ARG A C 1
ATOM 921 O O . ARG A 1 117 ? 1.333 -0.756 -10.242 1.00 96.94 117 ARG A O 1
ATOM 928 N N . MET A 1 118 ? 0.781 -0.932 -8.065 1.00 97.00 118 MET A N 1
ATOM 929 C CA . MET A 1 118 ? 0.801 0.505 -7.802 1.00 97.00 118 MET A CA 1
ATOM 930 C C . MET A 1 118 ? 2.223 1.061 -7.937 1.00 97.00 118 MET A C 1
ATOM 932 O O . MET A 1 118 ? 2.403 2.045 -8.650 1.00 97.00 118 MET A O 1
ATOM 936 N N . LEU A 1 119 ? 3.233 0.396 -7.362 1.00 97.19 119 LEU A N 1
ATOM 937 C CA . LEU A 1 119 ? 4.628 0.835 -7.484 1.00 97.19 119 LEU A CA 1
ATOM 938 C C . LEU A 1 119 ? 5.126 0.805 -8.929 1.00 97.19 119 LEU A C 1
ATOM 940 O O . LEU A 1 119 ? 5.682 1.792 -9.403 1.00 97.19 119 LEU A O 1
ATOM 944 N N . VAL A 1 120 ? 4.879 -0.294 -9.648 1.00 96.75 120 VAL A N 1
ATOM 945 C CA . VAL A 1 120 ? 5.238 -0.405 -11.070 1.00 96.75 120 VAL A CA 1
ATOM 946 C C . VAL A 1 120 ? 4.538 0.686 -11.880 1.00 96.75 120 VAL A C 1
ATOM 948 O O . VAL A 1 120 ? 5.185 1.378 -12.658 1.00 96.75 120 VAL A O 1
ATOM 951 N N . GLY A 1 121 ? 3.239 0.901 -11.656 1.00 96.06 121 GLY A N 1
ATOM 952 C CA . GLY A 1 121 ? 2.480 1.952 -12.332 1.00 96.06 121 GLY A CA 1
ATOM 953 C C . GLY A 1 121 ? 3.013 3.360 -12.053 1.00 96.06 121 GLY A C 1
ATOM 954 O O . GLY A 1 121 ? 3.050 4.178 -12.967 1.00 96.06 121 GLY A O 1
ATOM 955 N N . HIS A 1 122 ? 3.458 3.639 -10.825 1.00 95.88 122 HIS A N 1
ATOM 956 C CA . HIS A 1 122 ? 4.096 4.909 -10.483 1.00 95.88 122 HIS A CA 1
ATOM 957 C C . HIS A 1 122 ? 5.455 5.061 -11.177 1.00 95.88 122 HIS A C 1
ATOM 959 O O . HIS A 1 122 ? 5.706 6.090 -11.797 1.00 95.88 122 HIS A O 1
ATOM 965 N N . ALA A 1 123 ? 6.309 4.037 -11.125 1.00 96.81 123 ALA A N 1
ATOM 966 C CA . ALA A 1 123 ? 7.625 4.061 -11.761 1.00 96.81 123 ALA A CA 1
ATOM 967 C C . ALA A 1 123 ? 7.539 4.218 -13.289 1.00 96.81 123 ALA A C 1
ATOM 969 O O . ALA A 1 123 ? 8.372 4.882 -13.888 1.00 96.81 123 ALA A O 1
ATOM 970 N N . MET A 1 124 ? 6.493 3.703 -13.943 1.00 95.75 124 MET A N 1
ATOM 971 C CA . MET A 1 124 ? 6.268 3.933 -15.379 1.00 95.75 124 MET A CA 1
ATOM 972 C C . MET A 1 124 ? 6.066 5.414 -15.744 1.00 95.75 124 MET A C 1
ATOM 974 O O . MET A 1 124 ? 6.241 5.786 -16.904 1.00 95.75 124 MET A O 1
ATOM 978 N N . LEU A 1 125 ? 5.675 6.267 -14.789 1.00 94.25 125 LEU A N 1
ATOM 979 C CA . LEU A 1 125 ? 5.530 7.708 -15.027 1.00 94.25 125 LEU A CA 1
ATOM 980 C C . LEU A 1 125 ? 6.887 8.422 -15.090 1.00 94.25 125 LEU A C 1
ATOM 982 O O . LEU A 1 125 ? 6.982 9.491 -15.692 1.00 94.25 125 LEU A O 1
ATOM 986 N N . THR A 1 126 ? 7.915 7.848 -14.464 1.00 94.50 126 THR A N 1
ATOM 987 C CA . THR A 1 126 ? 9.255 8.433 -14.304 1.00 94.50 126 THR A CA 1
ATOM 988 C C . THR A 1 126 ? 10.324 7.701 -15.111 1.00 94.50 126 THR A C 1
ATOM 990 O O . THR A 1 126 ? 11.287 8.332 -15.547 1.00 94.50 126 THR A O 1
ATOM 993 N N . ASN A 1 127 ? 10.134 6.409 -15.378 1.00 96.12 127 ASN A N 1
ATOM 994 C CA . ASN A 1 127 ? 11.059 5.541 -16.092 1.00 96.12 127 ASN A CA 1
ATOM 995 C C . ASN A 1 127 ? 10.407 4.945 -17.363 1.00 96.12 127 ASN A C 1
ATOM 997 O O . ASN A 1 127 ? 9.684 3.947 -17.284 1.00 96.12 127 ASN A O 1
ATOM 1001 N N . PRO A 1 128 ? 10.670 5.518 -18.556 1.00 93.69 128 PRO A N 1
ATOM 1002 C CA . PRO A 1 128 ? 10.097 5.046 -19.818 1.00 93.69 128 PRO A CA 1
ATOM 1003 C C . PRO A 1 128 ? 10.719 3.741 -20.342 1.00 93.69 128 PRO A C 1
ATOM 1005 O O . PRO A 1 128 ? 10.187 3.157 -21.285 1.00 93.69 128 PRO A O 1
ATOM 1008 N N . GLU A 1 129 ? 11.839 3.285 -19.774 1.00 95.69 129 GLU A N 1
ATOM 1009 C CA . GLU A 1 129 ? 12.494 2.024 -20.153 1.00 95.69 129 GLU A CA 1
ATOM 1010 C C . GLU A 1 129 ? 11.928 0.814 -19.392 1.00 95.69 129 GLU A C 1
ATOM 1012 O O . GLU A 1 129 ? 12.291 -0.333 -19.679 1.00 95.69 129 GLU A O 1
ATOM 1017 N N . LEU A 1 130 ? 11.033 1.063 -18.433 1.00 96.62 130 LEU A N 1
ATOM 1018 C CA . LEU A 1 130 ? 10.358 0.044 -17.646 1.00 96.62 130 LEU A CA 1
ATOM 1019 C C . LEU A 1 130 ? 9.222 -0.597 -18.452 1.00 96.62 130 LEU A C 1
ATOM 1021 O O . LEU A 1 130 ? 8.250 0.064 -18.822 1.00 96.62 130 LEU A O 1
ATOM 1025 N N . VAL A 1 131 ? 9.309 -1.906 -18.688 1.00 96.50 131 VAL A N 1
ATOM 1026 C CA . VAL A 1 131 ? 8.302 -2.657 -19.447 1.00 96.50 131 VAL A CA 1
ATOM 1027 C C . VAL A 1 131 ? 7.585 -3.647 -18.522 1.00 96.50 131 VAL A C 1
ATOM 1029 O O . VAL A 1 131 ? 8.144 -4.694 -18.197 1.00 96.50 131 VAL A O 1
ATOM 1032 N N . PRO A 1 132 ? 6.349 -3.372 -18.074 1.00 95.94 132 PRO A N 1
ATOM 1033 C CA . PRO A 1 132 ? 5.596 -4.343 -17.287 1.00 95.94 132 PRO A CA 1
ATOM 1034 C C . PRO A 1 132 ? 5.189 -5.564 -18.125 1.00 95.94 132 PRO A C 1
ATOM 1036 O O . PRO A 1 132 ? 4.672 -5.421 -19.234 1.00 95.94 132 PRO A O 1
ATOM 1039 N N . GLU A 1 133 ? 5.338 -6.763 -17.566 1.00 96.06 133 GLU A N 1
ATOM 1040 C CA . GLU A 1 133 ? 4.941 -8.025 -18.197 1.00 96.06 133 GLU A CA 1
ATOM 1041 C C . GLU A 1 133 ? 4.037 -8.836 -17.263 1.00 96.06 133 GLU A C 1
ATOM 1043 O O . GLU A 1 133 ? 4.383 -9.092 -16.110 1.00 96.06 133 GLU A O 1
ATOM 1048 N N . TRP A 1 134 ? 2.861 -9.244 -17.745 1.00 93.38 134 TRP A N 1
ATOM 1049 C CA . TRP A 1 134 ? 1.965 -10.093 -16.960 1.00 93.38 134 TRP A CA 1
ATOM 1050 C C . TRP A 1 134 ? 2.543 -11.499 -16.830 1.00 93.38 134 TRP A C 1
ATOM 1052 O O . TRP A 1 134 ? 2.780 -12.164 -17.834 1.00 93.38 134 TRP A O 1
ATOM 1062 N N . VAL A 1 135 ? 2.694 -11.967 -15.594 1.00 90.38 135 VAL A N 1
ATOM 1063 C CA . VAL A 1 135 ? 3.081 -13.348 -15.303 1.00 90.38 135 VAL A CA 1
ATOM 1064 C C . VAL A 1 135 ? 1.811 -14.166 -15.088 1.00 90.38 135 VAL A C 1
ATOM 1066 O O . VAL A 1 135 ? 0.992 -13.831 -14.226 1.00 90.38 135 VAL A O 1
ATOM 1069 N N . GLU A 1 136 ? 1.618 -15.203 -15.903 1.00 73.12 136 GLU A N 1
ATOM 1070 C CA . GLU A 1 136 ? 0.562 -16.196 -15.684 1.00 73.12 136 GLU A CA 1
ATOM 1071 C C . GLU A 1 136 ? 0.932 -17.109 -14.497 1.00 73.12 136 GLU A C 1
ATOM 1073 O O . GLU A 1 136 ? 2.121 -17.366 -14.288 1.00 73.12 136 GLU A O 1
ATOM 1078 N N . PRO A 1 137 ? -0.053 -17.542 -13.690 1.00 58.88 137 PRO A N 1
ATOM 1079 C CA . PRO A 1 137 ? 0.174 -18.406 -12.530 1.00 58.88 137 PRO A CA 1
ATOM 1080 C C . PRO A 1 137 ? 0.680 -19.810 -12.889 1.00 58.88 137 PRO A C 1
ATOM 1082 O O . PRO A 1 137 ? 0.315 -20.330 -13.968 1.00 58.88 137 PRO A O 1
#

Mean predicted aligned error: 10.01 Å

Foldseek 3Di:
DDDDDDDDDPPDPPPPVVPPPPQPPQKDALCVLVVLCVLLQHDLCLLCVQVVHDSVLNVVCNNGIDGRVSSVSSVVVVVQLVVVLVVLLVDADEDEQEPWFFDQTPVGDTHTSSSVVSSLVVSVVRHVRYHYDYDDD

Nearest PDB structures (foldseek):
  2ox6-assembly2_C  TM=6.885E-01  e=1.271E-03  Shewanella oneidensis MR-1
  4pu7-assembly1_B  TM=7.835E-01  e=2.654E-01  Shewanella oneidensis MR-1
  8qnl-assembly1_D  TM=5.760E-01  e=1.736E-01  Pseudomonas aeruginosa PAO1
  4ghj-assembly1_A  TM=8.343E-01  e=1.139E+00  Vibrio vulnificus CMCP6
  6zvh-assembly1_i  TM=5.409E-01  e=3.596E-01  Homo sapiens

Solvent-accessible surface area (backbone atoms only — not comparable to full-atom values): 8125 Å² total; per-residue (Å²): 139,86,86,83,81,84,81,77,85,71,82,72,81,79,76,73,66,79,77,69,66,85,82,66,82,52,51,46,48,6,66,54,51,47,50,53,38,51,71,47,45,42,52,65,56,53,50,10,60,69,70,73,50,53,48,70,56,46,57,49,19,42,76,49,51,39,58,40,70,60,47,56,53,48,50,51,51,50,52,50,51,50,59,49,39,55,52,48,55,72,42,77,44,80,40,84,39,54,90,60,68,64,40,72,48,93,88,65,48,78,38,52,20,46,32,56,51,44,47,54,58,54,28,48,76,78,21,86,56,46,39,81,38,82,53,79,135

Radius of gyration: 24.43 Å; Cα contacts (8 Å, |Δi|>4): 147; chains: 1; bounding box: 31×80×67 Å

Secondary structure (DSSP, 8-state):
---PPP---------------TTSTTPPBHHHHHHHHHHTT--HHHHHHHTTS-HHHHHHHHHSB--HHHHHHHHHHHHHHHHHHHHHHT--EEEEE-SSSEEE-TTS-EEEHHHHHHHHHHHTTT-TTEEEEEPP-